Protein AF-A0A6V7JVH9-F1 (afdb_monomer_lite)

InterPro domains:
  IPR026319 Zinc finger C2HC domain-containing protein 1A/B-like [PTHR13555] (7-95)
  IPR049899 Zinc finger, C2HC/C3H-type [PS52027] (8-37)

Secondary structure (DSSP, 8-state):
---------EE-TTT--EE-HHHHHHHHHHHHHHHHS-PPPP-HHHHHHTTSGGGGGS----------HHHHHHHTS-HHHHHHHHHHHHHHHHHH--

Foldseek 3Di:
DDPPPPQDWDAAPQPRDTDRPVVNVVCNVVSVVPVPDDDDDDDPVCVVCPPHPCNVVPDPPDPPPPDDPVVVCVVPPDVVVVVVVVVVVVVVVVVVVD

pLDDT: mean 80.04, std 13.75, range [41.97, 95.75]

Radius of gyration: 28.09 Å; chains: 1; bounding box: 46×36×85 Å

Organism: NCBI:txid1563983

Sequence (98 aa):
MATDEVQELQPCTICGRTFKPQSLEKHARICEQSATKKRKPFDSAKQRIQGTELEEFLPKEPKKKIYTGEERRQINNPSWKQTHDEFIKTIRAARADS

Structure (mmCIF, N/CA/C/O backbone):
data_AF-A0A6V7JVH9-F1
#
_entry.id   AF-A0A6V7JVH9-F1
#
loop_
_atom_site.group_PDB
_atom_site.id
_atom_site.type_symbol
_atom_site.label_atom_id
_atom_site.label_alt_id
_atom_site.label_comp_id
_atom_site.label_asym_id
_atom_site.label_entity_id
_atom_site.label_seq_id
_atom_site.pdbx_PDB_ins_code
_atom_site.Cartn_x
_atom_site.Cartn_y
_atom_site.Cartn_z
_atom_site.occupancy
_atom_site.B_iso_or_equiv
_atom_site.auth_seq_id
_atom_site.auth_comp_id
_atom_site.auth_asym_id
_atom_site.auth_atom_id
_atom_site.pdbx_PDB_model_num
ATOM 1 N N . MET A 1 1 ? -10.916 -21.233 34.946 1.00 41.97 1 MET A N 1
ATOM 2 C CA . MET A 1 1 ? -11.764 -21.765 33.859 1.00 41.97 1 MET A CA 1
ATOM 3 C C . MET A 1 1 ? -12.032 -20.599 32.926 1.00 41.97 1 MET A C 1
ATOM 5 O O . MET A 1 1 ? -12.690 -19.662 33.353 1.00 41.97 1 MET A O 1
ATOM 9 N N . ALA A 1 2 ? -11.398 -20.561 31.753 1.00 55.50 2 ALA A N 1
ATOM 10 C CA . ALA A 1 2 ? -11.601 -19.474 30.799 1.00 55.50 2 ALA A CA 1
ATOM 11 C C . ALA A 1 2 ? -12.924 -19.730 30.074 1.00 55.50 2 ALA A C 1
ATOM 13 O O . ALA A 1 2 ? -13.058 -20.729 29.372 1.00 55.50 2 ALA A O 1
ATOM 14 N N . THR A 1 3 ? -13.919 -18.886 30.322 1.00 54.66 3 THR A N 1
ATOM 15 C CA . THR A 1 3 ? -15.174 -18.878 29.577 1.00 54.66 3 THR A CA 1
ATOM 16 C C . THR A 1 3 ? -14.864 -18.410 28.160 1.00 54.66 3 THR A C 1
ATOM 18 O O . THR A 1 3 ? -14.635 -17.223 27.930 1.00 54.66 3 THR A O 1
ATOM 21 N N . ASP A 1 4 ? -14.798 -19.356 27.226 1.00 60.28 4 ASP A N 1
ATOM 22 C CA . ASP A 1 4 ? -14.845 -19.086 25.791 1.00 60.28 4 ASP A CA 1
ATOM 23 C C . ASP A 1 4 ? -16.268 -18.609 25.473 1.00 60.28 4 ASP A C 1
ATOM 25 O O . ASP A 1 4 ? -17.158 -19.377 25.114 1.00 60.28 4 ASP A O 1
ATOM 29 N N . GLU A 1 5 ? -16.535 -17.337 25.770 1.00 64.44 5 GLU A N 1
ATOM 30 C CA . GLU A 1 5 ? -17.752 -16.684 25.316 1.00 64.44 5 GLU A CA 1
ATOM 31 C C . GLU A 1 5 ? -17.694 -16.650 23.790 1.00 64.44 5 GLU A C 1
ATOM 33 O O . GLU A 1 5 ? -16.835 -15.980 23.207 1.00 64.44 5 GLU A O 1
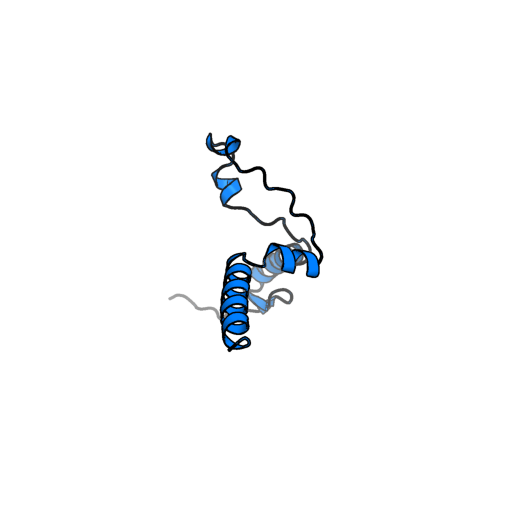ATOM 38 N N . VAL A 1 6 ? -18.601 -17.392 23.155 1.00 67.12 6 VAL A N 1
ATOM 39 C CA . VAL A 1 6 ? -18.797 -17.436 21.704 1.00 67.12 6 VAL A CA 1
ATOM 40 C C . VAL A 1 6 ? -19.252 -16.049 21.245 1.00 67.12 6 VAL A C 1
ATOM 42 O O . VAL A 1 6 ? -20.435 -15.758 21.107 1.00 67.12 6 VAL A O 1
ATOM 45 N N . GLN A 1 7 ? -18.298 -15.137 21.082 1.00 71.50 7 GLN A N 1
ATOM 46 C CA . GLN A 1 7 ? -18.558 -13.799 20.576 1.00 71.50 7 GLN A CA 1
ATOM 47 C C . GLN A 1 7 ? -18.765 -13.901 19.069 1.00 71.50 7 GLN A C 1
ATOM 49 O O . GLN A 1 7 ? -17.833 -14.239 18.337 1.00 71.50 7 GLN A O 1
ATOM 54 N N . GLU A 1 8 ? -19.979 -13.596 18.610 1.00 83.38 8 GLU A N 1
ATOM 55 C CA . GLU A 1 8 ? -20.320 -13.615 17.190 1.00 83.38 8 GLU A CA 1
ATOM 56 C C . GLU A 1 8 ? -19.389 -12.691 16.394 1.00 83.38 8 GLU A C 1
ATOM 58 O O . GLU A 1 8 ? -19.353 -11.469 16.570 1.00 83.38 8 GLU A O 1
ATOM 63 N N . LEU A 1 9 ? -18.599 -13.305 15.517 1.00 92.50 9 LEU A N 1
ATOM 64 C CA . LEU A 1 9 ? -17.676 -12.623 14.627 1.00 92.50 9 LEU A CA 1
ATOM 65 C C . LEU A 1 9 ? -18.442 -12.148 13.391 1.00 92.50 9 LEU A C 1
ATOM 67 O O . LEU A 1 9 ? -19.053 -12.942 12.684 1.00 92.50 9 LEU A O 1
ATOM 71 N N . GLN A 1 10 ? -18.375 -10.852 13.111 1.00 92.44 10 GLN A N 1
ATOM 72 C CA . GLN A 1 10 ? -19.052 -10.231 11.976 1.00 92.44 10 GLN A CA 1
ATOM 73 C C . GLN A 1 10 ? -18.032 -9.878 10.879 1.00 92.44 10 GLN A C 1
ATOM 75 O O . GLN A 1 10 ? -16.928 -9.424 11.201 1.00 92.44 10 GLN A O 1
ATOM 80 N N . PRO A 1 11 ? -18.339 -10.090 9.587 1.00 95.44 11 PRO A N 1
ATOM 81 C CA . PRO A 1 11 ? -17.438 -9.759 8.486 1.00 95.44 11 PRO A CA 1
ATOM 82 C C . PRO A 1 11 ? -17.445 -8.258 8.157 1.00 95.44 11 PRO A C 1
ATOM 84 O O . PRO A 1 11 ? -18.483 -7.602 8.147 1.00 95.44 11 PRO A O 1
ATOM 87 N N . CYS A 1 12 ? -16.279 -7.703 7.824 1.00 95.75 12 CYS A N 1
ATOM 88 C CA . CYS A 1 12 ? -16.171 -6.361 7.259 1.00 95.75 12 CYS A CA 1
ATOM 89 C C . CYS A 1 12 ? -16.644 -6.349 5.798 1.00 95.75 12 CYS A C 1
ATOM 91 O O . CYS A 1 12 ? -16.153 -7.124 4.981 1.00 95.75 12 CYS A O 1
ATOM 93 N N . THR A 1 13 ? -17.508 -5.403 5.430 1.00 93.88 13 THR A N 1
ATOM 94 C CA . THR A 1 13 ? -18.041 -5.251 4.062 1.00 93.88 13 THR A CA 1
ATOM 95 C C . THR A 1 13 ? -16.9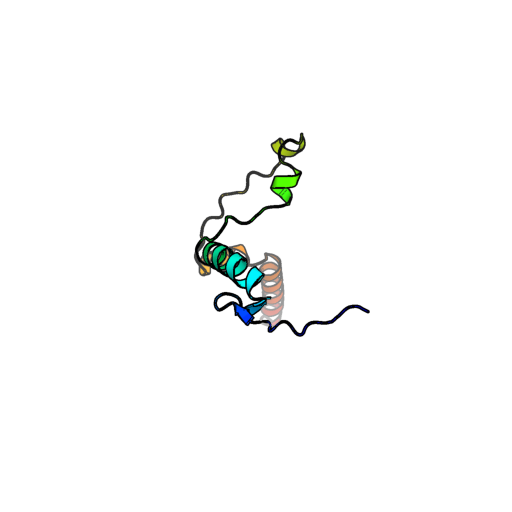99 -4.826 3.020 1.00 93.88 13 THR A C 1
ATOM 97 O O . THR A 1 13 ? -17.219 -5.011 1.828 1.00 93.88 13 THR A O 1
ATOM 100 N N . ILE A 1 14 ? -15.863 -4.263 3.450 1.00 93.56 14 ILE A N 1
ATOM 101 C CA . ILE A 1 14 ? -14.832 -3.704 2.559 1.00 93.56 14 ILE A CA 1
ATOM 102 C C . ILE A 1 14 ? -13.731 -4.727 2.267 1.00 93.56 14 ILE A C 1
ATOM 104 O O . ILE A 1 14 ? -13.278 -4.839 1.131 1.00 93.56 14 ILE A O 1
ATOM 108 N N . CYS A 1 15 ? -13.269 -5.460 3.287 1.00 94.25 15 CYS A N 1
ATOM 109 C CA . CYS A 1 15 ? -12.159 -6.410 3.144 1.00 94.25 15 CYS A CA 1
ATOM 110 C C . CYS A 1 15 ? -12.512 -7.871 3.461 1.00 94.25 15 CYS A C 1
ATOM 112 O O . CYS A 1 15 ? -11.636 -8.727 3.361 1.00 94.25 15 CYS A O 1
ATOM 114 N N . GLY A 1 16 ? -13.748 -8.166 3.878 1.00 93.31 16 GLY A N 1
ATOM 115 C CA . GLY A 1 16 ? -14.244 -9.523 4.143 1.00 93.31 16 GLY A CA 1
ATOM 116 C C . GLY A 1 16 ? -13.728 -10.189 5.423 1.00 93.31 16 GLY A C 1
ATOM 117 O O . GLY A 1 16 ? -14.167 -11.285 5.757 1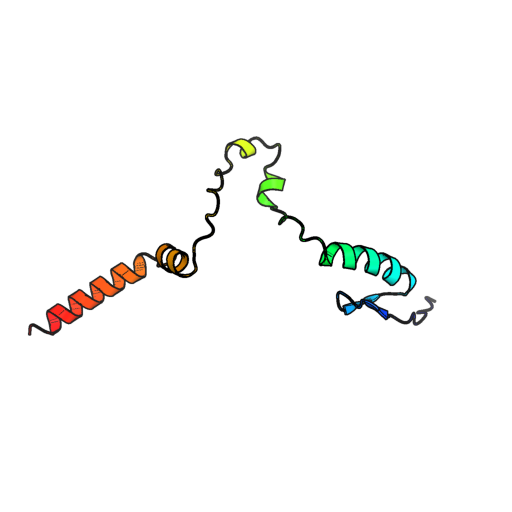.00 93.31 16 GLY A O 1
ATOM 118 N N . ARG A 1 17 ? -12.807 -9.560 6.164 1.00 93.81 17 ARG A N 1
ATOM 119 C CA . ARG A 1 17 ? -12.249 -10.133 7.402 1.00 93.81 17 ARG A CA 1
ATOM 120 C C . ARG A 1 17 ? -13.265 -10.074 8.542 1.00 93.81 17 ARG A C 1
ATOM 122 O O . ARG A 1 17 ? -13.992 -9.091 8.664 1.00 93.81 17 ARG A O 1
ATOM 129 N N . THR A 1 18 ? -13.281 -11.098 9.388 1.00 94.00 18 THR A N 1
ATOM 130 C CA . THR A 1 18 ? -14.219 -11.234 10.509 1.00 94.00 18 THR A CA 1
ATOM 131 C C . THR A 1 18 ? -13.650 -10.669 11.809 1.00 94.00 18 THR A C 1
ATOM 133 O O . THR A 1 18 ? -12.508 -10.960 12.165 1.00 94.00 18 THR A O 1
ATOM 136 N N . PHE A 1 19 ? -14.448 -9.892 12.543 1.00 93.56 19 PHE A N 1
ATOM 137 C CA . PHE A 1 19 ? -14.047 -9.239 13.792 1.00 93.56 19 PHE A CA 1
ATOM 138 C C . PHE A 1 19 ? -15.152 -9.307 14.845 1.00 93.56 19 PHE A C 1
ATOM 140 O O . PHE A 1 19 ? -16.332 -9.417 14.520 1.00 93.56 19 PHE A O 1
ATOM 147 N N . LYS A 1 20 ? -14.771 -9.168 16.120 1.00 93.00 20 LYS A N 1
ATOM 148 C CA . LYS A 1 20 ? -15.727 -8.922 17.210 1.00 93.00 20 LYS A CA 1
ATOM 149 C C . LYS A 1 20 ? -16.419 -7.568 16.985 1.00 93.00 20 LYS A C 1
ATOM 151 O O . LYS A 1 20 ? -15.747 -6.659 16.488 1.00 93.00 20 LYS A O 1
ATOM 156 N N . PRO A 1 21 ? -17.679 -7.366 17.409 1.00 90.12 21 PRO A N 1
ATOM 157 C CA . PRO A 1 21 ? -18.441 -6.145 17.117 1.00 90.12 21 PRO A CA 1
ATOM 158 C C . PRO A 1 21 ? -17.702 -4.853 17.504 1.00 90.12 21 PRO A C 1
ATOM 160 O O . PRO A 1 21 ? -17.578 -3.926 16.706 1.00 90.12 21 PRO A O 1
ATOM 163 N N . GLN A 1 22 ? -17.093 -4.837 18.694 1.00 89.75 22 GLN A N 1
ATOM 164 C CA . GLN A 1 22 ? -16.337 -3.688 19.202 1.00 89.75 22 GLN A CA 1
ATOM 165 C C . GLN A 1 22 ? -15.075 -3.373 18.372 1.00 89.75 22 GLN A C 1
ATOM 167 O O . GLN A 1 22 ? -14.674 -2.216 18.234 1.00 89.75 22 GLN A O 1
ATOM 172 N N . SER A 1 23 ? -14.420 -4.398 17.820 1.00 92.88 23 SER A N 1
ATOM 173 C CA . SER A 1 23 ? -13.249 -4.233 16.951 1.00 92.88 23 SER A CA 1
ATOM 174 C C . SER A 1 23 ? -13.650 -3.895 15.516 1.00 92.88 23 SER A C 1
ATOM 176 O O . SER A 1 23 ? -12.930 -3.147 14.853 1.00 92.88 23 SER A O 1
ATOM 178 N N . LEU A 1 24 ? -14.794 -4.409 15.051 1.00 95.12 24 LEU A N 1
ATOM 179 C CA . LEU A 1 24 ? -15.317 -4.180 13.707 1.00 95.12 24 LEU A CA 1
ATOM 180 C C . LEU A 1 24 ? -15.605 -2.698 13.463 1.00 95.12 24 LEU A C 1
ATOM 182 O O . LEU A 1 24 ? -15.239 -2.189 12.409 1.00 95.12 24 LEU A O 1
ATOM 186 N N . GLU A 1 25 ? -16.169 -1.983 14.440 1.00 92.31 25 GLU A N 1
ATOM 187 C CA . GLU A 1 25 ? -16.442 -0.545 14.306 1.00 92.31 25 GLU A CA 1
ATOM 188 C C . GLU A 1 25 ? -15.160 0.262 14.031 1.00 92.31 25 GLU A C 1
ATOM 190 O O . GLU A 1 25 ? -15.099 1.076 13.105 1.00 92.31 25 GLU A O 1
ATOM 195 N N . LYS A 1 26 ? -14.094 -0.008 14.795 1.00 94.94 26 LYS A N 1
ATOM 196 C CA . LYS A 1 26 ? -12.787 0.644 14.609 1.00 94.94 26 LYS A CA 1
ATOM 197 C C . LYS A 1 26 ? -12.149 0.236 13.284 1.00 94.94 26 LYS A C 1
ATOM 199 O O . LYS A 1 26 ? -11.597 1.076 12.574 1.00 94.94 26 LYS A O 1
ATOM 204 N N . HIS A 1 27 ? -12.238 -1.049 12.949 1.00 95.75 27 HIS A N 1
ATOM 205 C CA . HIS A 1 27 ? -11.722 -1.586 11.701 1.00 95.75 27 HIS A CA 1
ATOM 206 C C . HIS A 1 27 ? -12.411 -0.953 10.488 1.00 95.75 27 HIS A C 1
ATOM 208 O O . HIS A 1 27 ? -11.708 -0.523 9.583 1.00 95.75 27 HIS A O 1
ATOM 214 N N . ALA A 1 28 ? -13.743 -0.845 10.473 1.00 94.19 28 ALA A N 1
ATOM 215 C CA . ALA A 1 28 ? -14.512 -0.338 9.337 1.00 94.19 28 ALA A CA 1
ATOM 216 C C . ALA A 1 28 ? -14.055 1.067 8.919 1.00 94.19 28 ALA A C 1
ATOM 218 O O . ALA A 1 28 ? -13.746 1.285 7.748 1.00 94.19 28 ALA A O 1
ATOM 219 N N . ARG A 1 29 ? -13.886 1.980 9.889 1.00 93.56 29 ARG A N 1
ATOM 220 C CA . ARG A 1 29 ? -13.400 3.351 9.644 1.00 93.56 29 ARG A CA 1
ATOM 221 C C . ARG A 1 29 ? -12.008 3.377 9.002 1.00 93.56 29 ARG A C 1
ATOM 223 O O . ARG A 1 29 ? -11.757 4.144 8.077 1.00 93.56 29 ARG A O 1
ATOM 230 N N . ILE A 1 30 ? -11.084 2.543 9.483 1.00 93.31 30 ILE A N 1
ATOM 231 C CA . ILE A 1 30 ? -9.706 2.488 8.961 1.00 93.31 30 ILE A CA 1
ATOM 232 C C . ILE A 1 30 ? -9.670 1.772 7.609 1.00 93.31 30 ILE A C 1
ATOM 234 O O . ILE A 1 30 ? -8.955 2.189 6.697 1.00 93.31 30 ILE A O 1
ATOM 238 N N . CYS A 1 31 ? -10.449 0.703 7.472 1.00 94.50 31 CYS A N 1
ATOM 239 C CA . CYS A 1 31 ? -10.545 -0.090 6.259 1.00 94.50 31 CYS A CA 1
ATOM 240 C C . CYS A 1 31 ? -11.061 0.770 5.102 1.00 94.50 31 CYS A C 1
ATOM 242 O O . CYS A 1 31 ? -10.460 0.764 4.030 1.00 94.50 31 CYS A O 1
ATOM 244 N N . GLU A 1 32 ? -12.083 1.592 5.340 1.00 93.75 32 GLU A N 1
ATOM 245 C CA . GLU A 1 32 ? -12.599 2.555 4.364 1.00 93.75 32 GLU A CA 1
ATOM 246 C C . GLU A 1 32 ? -11.531 3.572 3.946 1.00 93.75 32 GLU A C 1
ATOM 248 O O . GLU A 1 32 ? -11.290 3.780 2.755 1.00 93.75 32 GLU A O 1
ATOM 253 N N . GLN A 1 33 ? -10.807 4.153 4.906 1.00 91.06 33 GLN A N 1
ATOM 254 C CA . GLN A 1 33 ? -9.702 5.070 4.608 1.00 91.06 33 GLN A CA 1
ATOM 255 C C . GLN A 1 33 ? -8.585 4.401 3.799 1.00 91.06 33 GLN A C 1
ATOM 257 O O . GLN A 1 33 ? -7.987 5.036 2.931 1.00 91.06 33 GLN A O 1
ATOM 262 N N . SER A 1 34 ? -8.292 3.129 4.077 1.00 88.94 34 SER A N 1
ATOM 263 C CA . SER A 1 34 ? -7.275 2.361 3.357 1.00 88.94 34 SER A CA 1
ATOM 264 C C . SER A 1 34 ? -7.703 2.002 1.932 1.00 88.94 34 SER A C 1
ATOM 266 O O . SER A 1 34 ? -6.870 2.007 1.030 1.00 88.94 34 SER A O 1
ATOM 268 N N . ALA A 1 35 ? -8.998 1.745 1.721 1.00 87.31 35 ALA A N 1
ATOM 269 C CA . ALA A 1 35 ? -9.561 1.419 0.417 1.00 87.31 35 ALA A CA 1
ATOM 270 C C . ALA A 1 35 ? -9.687 2.663 -0.477 1.00 87.31 35 ALA A C 1
ATOM 272 O O . ALA A 1 35 ? -9.421 2.602 -1.675 1.00 87.31 35 ALA A O 1
ATOM 273 N N . THR A 1 36 ? -10.048 3.807 0.109 1.00 87.50 36 THR A N 1
ATOM 274 C CA . THR A 1 36 ? -10.227 5.076 -0.615 1.00 87.50 36 THR A CA 1
ATOM 275 C C . THR A 1 36 ? -8.902 5.770 -0.935 1.00 87.50 36 THR A C 1
ATOM 277 O O . THR A 1 36 ? -8.723 6.290 -2.038 1.00 87.50 36 THR A O 1
ATOM 280 N N . LYS A 1 37 ? -7.941 5.782 -0.002 1.00 84.25 37 LYS A N 1
ATOM 281 C CA . LYS A 1 37 ? -6.661 6.484 -0.175 1.00 84.25 37 LYS A CA 1
ATOM 282 C C . LYS A 1 37 ? -5.559 5.518 -0.599 1.00 84.25 37 LYS A C 1
ATOM 284 O O . LYS A 1 37 ? -4.964 4.832 0.231 1.00 84.25 37 LYS A O 1
ATOM 289 N N . LYS A 1 38 ? -5.185 5.553 -1.881 1.00 81.69 38 LYS A N 1
ATOM 290 C CA . LYS A 1 38 ? -3.965 4.886 -2.366 1.00 81.69 38 LYS A CA 1
ATOM 291 C C . LYS A 1 38 ? -2.733 5.561 -1.756 1.00 81.69 38 LYS A C 1
ATOM 293 O O . LYS A 1 38 ? -2.331 6.643 -2.180 1.00 81.69 38 LYS A O 1
ATOM 298 N N . ARG A 1 39 ? -2.142 4.936 -0.733 1.00 81.88 39 ARG A N 1
ATOM 299 C CA . ARG A 1 39 ? -0.886 5.405 -0.130 1.00 81.88 39 ARG A CA 1
ATOM 300 C C . ARG A 1 39 ? 0.263 5.239 -1.124 1.00 81.88 39 ARG A C 1
ATOM 302 O O . ARG A 1 39 ? 0.248 4.332 -1.956 1.00 81.88 39 ARG A O 1
ATOM 309 N N . LYS A 1 40 ? 1.271 6.110 -1.027 1.00 82.75 40 LYS A N 1
ATOM 310 C CA . LYS A 1 40 ? 2.516 5.920 -1.778 1.00 82.75 40 LYS A CA 1
ATOM 311 C C . LYS A 1 40 ? 3.145 4.580 -1.370 1.00 82.75 40 LYS A C 1
ATOM 313 O O . LYS A 1 40 ? 3.125 4.268 -0.178 1.00 82.75 40 LYS A O 1
ATOM 318 N N . PRO A 1 41 ? 3.693 3.807 -2.324 1.00 85.25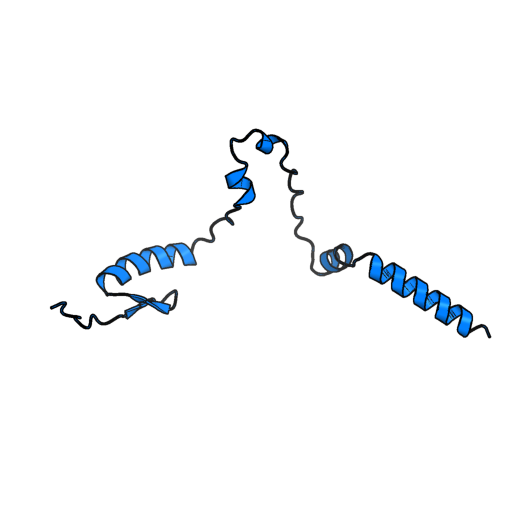 41 PRO A N 1
ATOM 319 C CA . PRO A 1 41 ? 4.444 2.601 -2.011 1.00 85.25 41 PRO A CA 1
ATOM 320 C C . PRO A 1 41 ? 5.537 2.910 -0.989 1.00 85.25 41 PRO A C 1
ATOM 322 O O . PRO A 1 41 ? 6.296 3.867 -1.160 1.00 85.25 41 PRO A O 1
ATOM 325 N N . PHE A 1 42 ? 5.581 2.120 0.079 1.00 86.62 42 PHE A N 1
ATOM 326 C CA . PHE A 1 42 ? 6.653 2.191 1.058 1.00 86.62 42 PHE A CA 1
ATOM 327 C C . PHE A 1 42 ? 7.882 1.493 0.483 1.00 86.62 42 PHE A C 1
ATOM 329 O O . PHE A 1 42 ? 7.807 0.336 0.073 1.00 86.62 42 PHE A O 1
ATOM 336 N N . ASP A 1 43 ? 8.998 2.209 0.436 1.00 87.75 43 ASP A N 1
ATOM 337 C CA . ASP A 1 43 ? 10.259 1.695 -0.078 1.00 87.75 43 ASP A CA 1
ATOM 338 C C . ASP A 1 43 ? 11.214 1.449 1.093 1.00 87.75 43 ASP A C 1
ATOM 340 O O . ASP A 1 43 ? 11.837 2.373 1.625 1.00 87.75 43 ASP A O 1
ATOM 344 N N . SER A 1 44 ? 11.304 0.185 1.510 1.00 86.50 44 SER A N 1
ATOM 345 C CA . SER A 1 44 ? 12.152 -0.238 2.626 1.00 86.50 44 SER A CA 1
ATOM 346 C C . SER A 1 44 ? 13.642 -0.002 2.368 1.00 86.50 44 SER A C 1
ATOM 348 O O . SER A 1 44 ? 14.412 0.088 3.322 1.00 86.50 44 SER A O 1
ATOM 350 N N . ALA A 1 45 ? 14.088 0.074 1.108 1.00 84.06 45 ALA A N 1
ATOM 351 C CA . ALA A 1 45 ? 15.480 0.398 0.809 1.00 84.06 45 ALA A CA 1
ATOM 352 C C . ALA A 1 45 ? 15.746 1.873 1.116 1.00 84.06 45 ALA A C 1
ATOM 354 O O . ALA A 1 45 ? 16.656 2.174 1.884 1.00 84.06 45 ALA A O 1
ATOM 355 N N . LYS A 1 46 ? 14.883 2.772 0.624 1.00 84.25 46 LYS A N 1
ATOM 356 C CA . LYS A 1 46 ? 14.975 4.210 0.926 1.00 84.25 46 LYS A CA 1
ATOM 357 C C . LYS A 1 46 ? 14.923 4.483 2.422 1.00 84.25 46 LYS A C 1
ATOM 359 O O . LYS A 1 46 ? 15.747 5.227 2.926 1.00 84.25 46 LYS A O 1
ATOM 364 N N . GLN A 1 47 ? 14.006 3.841 3.142 1.00 88.81 47 GLN A N 1
ATOM 365 C CA . GLN A 1 47 ? 13.865 4.043 4.587 1.00 88.81 47 GLN A CA 1
ATOM 366 C C . GLN A 1 47 ? 15.060 3.561 5.410 1.00 88.81 47 GLN A C 1
ATOM 368 O O . GLN A 1 47 ? 15.344 4.154 6.441 1.00 88.81 47 GLN A O 1
ATOM 373 N N . ARG A 1 48 ? 15.772 2.517 4.966 1.00 87.56 48 ARG A N 1
ATOM 374 C CA . ARG A 1 48 ? 17.007 2.065 5.633 1.00 87.56 48 ARG A CA 1
ATOM 375 C C . ARG A 1 48 ? 18.199 2.974 5.364 1.00 87.56 48 ARG A C 1
ATOM 377 O O . ARG A 1 48 ? 19.100 3.041 6.186 1.00 87.56 48 ARG A O 1
ATOM 384 N N . ILE A 1 49 ? 18.218 3.602 4.195 1.00 84.62 49 ILE A N 1
ATOM 385 C CA . ILE A 1 49 ? 19.331 4.432 3.736 1.00 84.62 49 ILE A CA 1
ATOM 386 C C . ILE A 1 49 ? 19.161 5.887 4.202 1.00 84.62 49 ILE A C 1
ATOM 388 O O . ILE A 1 49 ? 20.150 6.600 4.366 1.00 84.62 49 ILE A O 1
ATOM 392 N N . GLN A 1 50 ? 17.926 6.314 4.471 1.00 82.31 50 GLN A N 1
ATOM 393 C CA . GLN A 1 50 ? 17.612 7.664 4.919 1.00 82.31 50 GLN A CA 1
ATOM 394 C C . GLN A 1 50 ? 18.364 8.034 6.206 1.00 82.31 50 GLN A C 1
ATOM 396 O O . GLN A 1 50 ? 18.236 7.344 7.216 1.00 82.31 50 GLN A O 1
ATOM 401 N N . GLY A 1 51 ? 19.131 9.131 6.180 1.00 82.06 51 GLY A N 1
ATOM 402 C CA . GLY A 1 51 ? 19.931 9.586 7.325 1.00 82.06 51 GLY A CA 1
ATOM 403 C C . GLY A 1 51 ? 21.224 8.799 7.577 1.00 82.06 51 GLY A C 1
ATOM 404 O O . GLY A 1 51 ? 21.856 8.991 8.614 1.00 82.06 51 GLY A O 1
ATOM 405 N N . THR A 1 52 ? 21.623 7.924 6.651 1.00 87.62 52 THR A N 1
ATOM 406 C CA . THR A 1 52 ? 22.933 7.255 6.666 1.00 87.62 52 THR A CA 1
ATOM 407 C C . THR A 1 52 ? 23.868 7.882 5.634 1.00 87.62 52 THR A C 1
ATOM 409 O O . THR A 1 52 ? 23.418 8.490 4.667 1.00 87.62 52 THR A O 1
ATOM 412 N N . GLU A 1 53 ? 25.176 7.676 5.782 1.00 81.50 53 GLU A N 1
ATOM 413 C CA . GLU A 1 53 ? 26.186 8.075 4.785 1.00 81.50 53 GLU A CA 1
ATOM 414 C C . GLU A 1 53 ? 25.969 7.437 3.395 1.00 81.50 53 GLU A C 1
ATOM 416 O O . GLU A 1 53 ? 26.444 7.954 2.387 1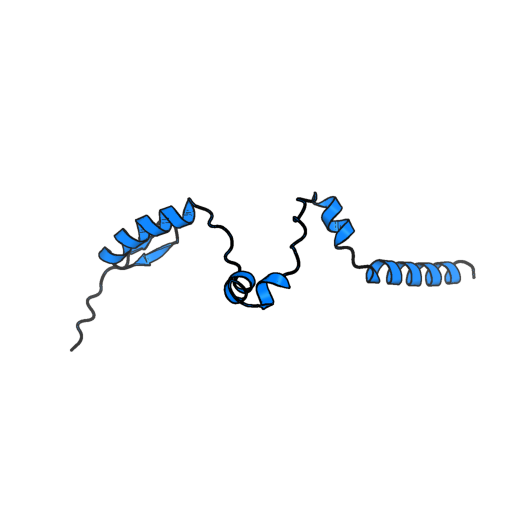.00 81.50 53 GLU A O 1
ATOM 421 N N . LEU A 1 54 ? 25.184 6.354 3.314 1.00 72.94 54 LEU A N 1
ATOM 422 C CA . LEU A 1 54 ? 24.772 5.731 2.054 1.00 72.94 54 LEU A CA 1
ATOM 423 C C . LEU A 1 54 ? 23.697 6.532 1.296 1.00 72.94 54 LEU A C 1
ATOM 425 O O . LEU A 1 54 ? 23.413 6.204 0.142 1.00 72.94 54 LEU A O 1
ATOM 429 N N . GLU A 1 55 ? 23.087 7.557 1.902 1.00 74.19 55 GLU A N 1
ATOM 430 C CA . GLU A 1 55 ? 22.038 8.367 1.266 1.00 74.19 55 GLU A CA 1
ATOM 431 C C . GLU A 1 55 ? 22.533 9.092 0.010 1.00 74.19 55 GLU A C 1
ATOM 433 O O . GLU A 1 55 ? 21.802 9.180 -0.979 1.00 74.19 55 GLU A O 1
ATOM 438 N N . GLU A 1 56 ? 23.799 9.515 -0.006 1.00 74.69 56 GLU A N 1
ATOM 439 C CA . GLU A 1 56 ? 24.412 10.187 -1.156 1.00 74.69 56 GLU A CA 1
ATOM 440 C C . GLU A 1 56 ? 24.674 9.234 -2.339 1.00 74.69 56 GLU A C 1
ATOM 442 O O . GLU A 1 56 ? 24.682 9.653 -3.498 1.00 74.69 56 GLU A O 1
ATOM 447 N N . PHE A 1 57 ? 24.806 7.933 -2.066 1.00 72.38 57 PHE A N 1
ATOM 448 C CA . PHE A 1 57 ? 25.106 6.900 -3.063 1.00 72.38 57 PHE A CA 1
ATOM 449 C C . PHE A 1 57 ? 23.861 6.232 -3.650 1.00 72.38 57 PHE A C 1
ATOM 451 O O . PHE A 1 57 ? 23.977 5.293 -4.444 1.00 72.38 57 PHE A O 1
ATOM 458 N N . LEU A 1 58 ? 22.659 6.694 -3.293 1.00 66.75 58 LEU A N 1
ATOM 459 C CA . LEU A 1 58 ? 21.440 6.216 -3.931 1.00 66.75 58 LEU A CA 1
ATOM 460 C C . LEU A 1 58 ? 21.501 6.507 -5.438 1.00 66.75 58 LEU A C 1
ATOM 462 O O . LEU A 1 58 ? 21.638 7.668 -5.839 1.00 66.75 58 LEU A O 1
ATOM 466 N N . PRO A 1 59 ? 21.328 5.489 -6.303 1.00 64.81 59 PRO A N 1
ATOM 467 C CA . PRO A 1 59 ? 21.114 5.732 -7.717 1.00 64.81 59 PRO A CA 1
ATOM 468 C C . PRO A 1 59 ? 19.910 6.665 -7.845 1.00 64.81 59 PRO A C 1
ATOM 470 O O . PRO A 1 59 ? 18.806 6.307 -7.426 1.00 64.81 59 PRO A O 1
ATOM 473 N N . LYS A 1 60 ? 20.106 7.874 -8.390 1.00 58.97 60 LYS A N 1
ATOM 474 C CA . LYS A 1 60 ? 18.993 8.760 -8.753 1.00 58.97 60 LYS A CA 1
ATOM 475 C C . LYS A 1 60 ? 18.098 7.963 -9.686 1.00 58.97 60 LYS A C 1
ATOM 477 O O . LYS A 1 60 ? 18.466 7.746 -10.838 1.00 58.97 60 LYS A O 1
ATOM 482 N N . GLU A 1 61 ? 16.965 7.484 -9.173 1.00 58.72 61 GLU A N 1
ATOM 483 C CA . GLU A 1 61 ? 16.043 6.684 -9.965 1.00 58.72 61 GLU A CA 1
ATOM 484 C C . GLU A 1 61 ? 15.711 7.490 -11.227 1.00 58.72 61 GLU A C 1
ATOM 486 O O . GLU A 1 61 ? 15.160 8.594 -11.113 1.00 58.72 61 GLU A O 1
ATOM 491 N N . PRO A 1 62 ? 16.055 7.005 -12.435 1.00 58.25 62 PRO A N 1
ATOM 492 C CA . PRO A 1 62 ? 15.611 7.675 -13.638 1.00 58.25 62 PRO A CA 1
ATOM 493 C C . PRO A 1 62 ? 14.086 7.684 -13.582 1.00 58.25 62 PRO A C 1
ATOM 495 O O . PRO A 1 62 ? 13.461 6.645 -13.348 1.00 58.25 62 PRO A O 1
ATOM 498 N N . LYS A 1 63 ? 13.482 8.871 -13.734 1.00 54.31 63 LYS A N 1
ATOM 499 C CA . LYS A 1 63 ? 12.024 9.029 -13.776 1.00 54.31 63 LYS A CA 1
ATOM 500 C C . LYS A 1 63 ? 11.481 7.961 -14.719 1.00 54.31 63 LYS A C 1
ATOM 502 O O . LYS A 1 63 ? 11.780 7.998 -15.912 1.00 54.31 63 LYS A O 1
ATOM 507 N N . LYS A 1 64 ? 10.727 6.999 -14.181 1.00 49.94 64 LYS A N 1
ATOM 508 C CA . LYS A 1 64 ? 10.092 5.942 -14.971 1.00 49.94 64 LYS A CA 1
ATOM 509 C C . LYS A 1 64 ? 9.147 6.652 -15.935 1.00 49.94 64 LYS A C 1
ATOM 511 O O . LYS A 1 64 ? 8.062 7.063 -15.528 1.00 49.94 64 LYS A O 1
ATOM 516 N N . LYS A 1 65 ? 9.579 6.881 -17.180 1.00 53.84 65 LYS A N 1
ATOM 517 C CA . LYS A 1 65 ? 8.679 7.382 -18.216 1.00 53.84 65 LYS A CA 1
ATOM 518 C C . LYS A 1 65 ? 7.560 6.348 -18.331 1.00 53.84 65 LYS A C 1
ATOM 520 O O . LYS A 1 65 ? 7.803 5.139 -18.289 1.00 53.84 65 LYS A O 1
ATOM 525 N N . ILE A 1 66 ? 6.321 6.817 -18.371 1.00 56.91 66 ILE A N 1
ATOM 526 C CA . ILE A 1 66 ? 5.184 5.950 -18.657 1.00 56.91 66 ILE A CA 1
ATOM 527 C C . ILE A 1 66 ? 5.297 5.615 -20.147 1.00 56.91 66 ILE A C 1
ATOM 529 O O . ILE A 1 66 ? 4.882 6.398 -20.990 1.00 56.91 66 ILE A O 1
ATOM 533 N N . TYR A 1 67 ? 5.968 4.508 -20.456 1.00 61.06 67 TYR A N 1
ATOM 534 C CA . TYR A 1 67 ? 6.089 3.985 -21.815 1.00 61.06 67 TYR A CA 1
ATOM 535 C C . TYR A 1 67 ? 4.786 3.301 -22.213 1.00 61.06 67 TYR A C 1
ATOM 537 O O . TYR A 1 67 ? 4.176 2.600 -21.394 1.00 61.06 67 TYR A O 1
ATOM 545 N 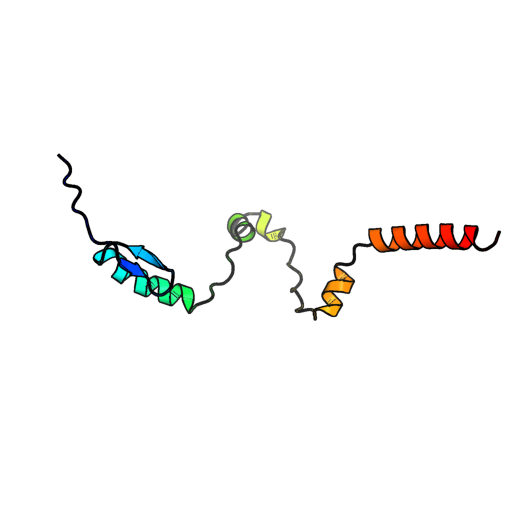N . THR A 1 68 ? 4.383 3.467 -23.469 1.00 67.69 68 THR A N 1
ATOM 546 C CA . THR A 1 68 ? 3.280 2.692 -24.039 1.00 67.69 68 THR A CA 1
ATOM 547 C C . THR A 1 68 ? 3.615 1.193 -24.036 1.00 67.69 68 THR A C 1
ATOM 549 O O . THR A 1 68 ? 4.774 0.782 -23.904 1.00 67.69 68 THR A O 1
ATOM 552 N N . GLY A 1 69 ? 2.590 0.339 -24.140 1.00 63.81 69 GLY A N 1
ATOM 553 C CA . GLY A 1 69 ? 2.766 -1.119 -24.103 1.00 63.81 69 GLY A CA 1
ATOM 554 C C . GLY A 1 69 ? 3.719 -1.659 -25.178 1.00 63.81 69 GLY A C 1
ATOM 555 O O . GLY A 1 69 ? 4.349 -2.693 -24.963 1.00 63.81 69 GLY A O 1
ATOM 556 N N . GLU A 1 70 ? 3.863 -0.947 -26.296 1.00 65.38 70 GLU A N 1
ATOM 557 C CA . GLU A 1 70 ? 4.759 -1.291 -27.402 1.00 65.38 70 GLU A CA 1
ATOM 558 C C . GLU A 1 70 ? 6.223 -0.937 -27.100 1.00 65.38 70 GLU A C 1
ATOM 560 O O . GLU A 1 70 ? 7.098 -1.800 -27.173 1.00 65.38 70 GLU A O 1
ATOM 565 N N . GLU A 1 71 ? 6.489 0.283 -26.628 1.00 65.75 71 GLU A N 1
ATOM 566 C CA . GLU A 1 71 ? 7.838 0.728 -26.245 1.00 65.75 71 GLU A CA 1
ATOM 567 C C . GLU A 1 71 ? 8.435 -0.143 -25.130 1.00 65.75 71 GLU A C 1
ATOM 569 O O . GLU A 1 71 ? 9.615 -0.498 -25.147 1.00 65.75 71 GLU A O 1
ATOM 574 N N . ARG A 1 72 ? 7.609 -0.566 -24.165 1.00 65.88 72 ARG A N 1
ATOM 575 C CA . ARG A 1 72 ? 8.068 -1.435 -23.073 1.00 65.88 72 ARG A CA 1
ATOM 576 C C . ARG A 1 72 ? 8.454 -2.838 -23.565 1.00 65.88 72 ARG A C 1
ATOM 578 O O . ARG A 1 72 ? 9.326 -3.461 -22.957 1.00 65.88 72 ARG A O 1
ATOM 585 N N . ARG A 1 73 ? 7.835 -3.338 -24.645 1.00 66.69 73 ARG A N 1
ATOM 586 C CA . ARG A 1 73 ? 8.207 -4.618 -25.281 1.00 66.69 73 ARG A CA 1
ATOM 587 C C . ARG A 1 73 ? 9.538 -4.514 -26.017 1.00 66.69 73 ARG A C 1
ATOM 589 O O . ARG A 1 73 ? 10.303 -5.468 -25.977 1.00 66.69 73 ARG A O 1
ATOM 596 N N . GLN A 1 74 ? 9.826 -3.367 -26.631 1.00 65.12 74 GLN A N 1
ATOM 597 C CA . GLN A 1 74 ? 11.107 -3.126 -27.295 1.00 65.12 74 GLN A CA 1
ATOM 598 C C . GLN A 1 74 ? 12.262 -3.019 -26.286 1.00 65.12 74 GLN A C 1
ATOM 600 O O . GLN A 1 74 ? 13.293 -3.652 -26.480 1.00 65.12 74 GLN A O 1
ATOM 605 N N . ILE A 1 75 ? 12.070 -2.305 -25.169 1.00 68.38 75 ILE A N 1
ATOM 606 C CA . ILE A 1 75 ? 13.099 -2.133 -24.122 1.00 68.38 75 ILE A CA 1
ATOM 607 C C . ILE A 1 75 ? 13.387 -3.443 -23.372 1.00 68.38 75 ILE A C 1
ATOM 609 O O . ILE A 1 75 ? 14.532 -3.730 -23.036 1.00 68.38 75 ILE A O 1
ATOM 613 N N . ASN A 1 76 ? 12.355 -4.248 -23.106 1.00 69.38 76 ASN A N 1
ATOM 614 C CA . ASN A 1 76 ? 12.502 -5.536 -22.424 1.00 69.38 76 ASN A CA 1
ATOM 615 C C . ASN A 1 76 ? 12.797 -6.698 -23.377 1.00 69.38 76 ASN A C 1
ATOM 617 O O . ASN A 1 76 ? 12.742 -7.842 -22.929 1.00 69.38 76 ASN A O 1
ATOM 621 N N . ASN A 1 77 ? 13.073 -6.457 -24.663 1.00 69.50 77 ASN A N 1
ATOM 622 C CA . ASN A 1 77 ? 13.521 -7.528 -25.541 1.00 69.50 77 ASN A CA 1
ATOM 623 C C . ASN A 1 77 ? 14.996 -7.816 -25.232 1.00 69.50 77 ASN A C 1
ATOM 625 O O . ASN A 1 77 ? 15.858 -7.001 -25.566 1.00 69.50 77 ASN A O 1
ATOM 629 N N . PRO A 1 78 ? 15.317 -8.924 -24.546 1.00 75.31 78 PRO A N 1
ATOM 630 C CA . PRO A 1 78 ? 16.670 -9.131 -24.087 1.00 75.31 78 PRO A CA 1
ATOM 631 C C . PRO A 1 78 ? 17.555 -9.473 -25.290 1.00 75.31 78 PRO A C 1
ATOM 633 O O . PRO A 1 78 ? 17.239 -10.370 -26.073 1.00 75.31 78 PRO A O 1
ATOM 636 N N . SER A 1 79 ? 18.675 -8.759 -25.400 1.00 79.94 79 SER A N 1
ATOM 637 C CA . SER A 1 79 ? 19.666 -8.850 -26.483 1.00 79.94 79 SER A CA 1
ATOM 638 C C . SER A 1 79 ? 20.041 -10.294 -26.877 1.00 79.94 79 SER A C 1
ATOM 640 O O . SER A 1 79 ? 20.256 -10.566 -28.056 1.00 79.94 79 SER A O 1
ATOM 642 N N . TRP A 1 80 ? 19.994 -11.258 -25.944 1.00 80.88 80 TRP A N 1
ATOM 643 C CA . TRP A 1 80 ? 20.264 -12.679 -26.224 1.00 80.88 80 TRP A CA 1
ATOM 644 C C . TRP A 1 80 ? 19.314 -13.321 -27.249 1.00 80.88 80 TRP A C 1
ATOM 646 O O . TRP A 1 80 ? 19.719 -14.222 -27.979 1.00 80.88 80 TRP A O 1
ATOM 656 N N . LYS A 1 81 ? 18.049 -12.880 -27.328 1.00 83.81 81 LYS A N 1
ATOM 657 C CA . LYS A 1 81 ? 17.104 -13.408 -28.325 1.00 83.81 81 LYS A CA 1
ATOM 658 C C . LYS A 1 81 ? 17.479 -12.963 -29.733 1.00 83.81 81 LYS A C 1
ATOM 660 O O . LYS A 1 81 ? 17.313 -13.733 -30.670 1.00 83.81 81 LYS A O 1
ATOM 665 N N . GLN A 1 82 ? 18.000 -11.743 -29.870 1.00 83.50 82 GLN A N 1
ATOM 666 C CA . GLN A 1 82 ? 18.439 -11.203 -31.156 1.00 83.50 82 GLN A CA 1
ATOM 667 C C . GLN A 1 82 ? 19.695 -11.920 -31.645 1.00 83.50 82 GLN A C 1
ATOM 669 O O . GLN A 1 82 ? 19.743 -12.345 -32.794 1.00 83.50 82 GLN A O 1
ATOM 674 N N . THR A 1 83 ? 20.674 -12.122 -30.759 1.00 85.31 83 THR A N 1
ATOM 675 C CA . THR A 1 83 ? 21.905 -12.838 -31.118 1.00 85.31 83 THR A CA 1
ATOM 676 C C . THR A 1 83 ? 21.636 -14.305 -31.457 1.00 85.31 83 THR A C 1
ATOM 678 O O . THR A 1 83 ? 22.222 -14.834 -32.398 1.00 85.31 83 THR A O 1
ATOM 681 N N . HIS A 1 84 ? 20.711 -14.960 -30.745 1.00 91.06 84 HIS A N 1
ATOM 682 C CA . HIS A 1 84 ? 20.291 -16.324 -31.066 1.00 91.06 84 HIS A CA 1
ATOM 683 C C . HIS A 1 84 ? 19.612 -16.415 -32.437 1.00 91.06 84 HIS A C 1
ATOM 685 O O . HIS A 1 84 ? 19.962 -17.283 -33.233 1.00 91.06 84 HIS A O 1
ATOM 691 N N . ASP A 1 85 ? 18.661 -15.526 -32.727 1.00 89.50 85 ASP A N 1
ATOM 692 C CA . ASP A 1 85 ? 17.937 -15.546 -33.999 1.00 89.50 85 ASP A CA 1
ATOM 693 C C . ASP A 1 85 ? 18.874 -15.287 -35.188 1.00 89.50 85 ASP A C 1
ATOM 695 O O . ASP A 1 85 ? 18.828 -16.009 -36.182 1.00 89.50 85 ASP A O 1
ATOM 699 N N . GLU A 1 86 ? 19.807 -14.341 -35.047 1.00 89.56 86 GLU A N 1
ATOM 700 C CA . GLU A 1 86 ? 20.820 -14.045 -36.065 1.00 89.56 86 GLU A CA 1
ATOM 701 C C . GLU A 1 86 ? 21.750 -15.238 -36.329 1.00 89.56 86 GLU A C 1
ATOM 703 O O . GLU A 1 86 ? 22.032 -15.581 -37.484 1.00 89.56 86 GLU A O 1
ATOM 708 N N . PHE A 1 87 ? 22.153 -15.943 -35.269 1.00 91.44 87 PHE A N 1
ATOM 709 C CA . PHE A 1 87 ? 22.920 -17.179 -35.390 1.00 91.44 87 PHE A CA 1
ATOM 710 C C . PHE A 1 87 ? 22.130 -18.263 -36.142 1.00 91.44 87 PHE A C 1
ATOM 712 O O . PHE A 1 87 ? 22.628 -18.835 -37.113 1.00 91.44 87 PHE A O 1
ATOM 719 N N . ILE A 1 88 ? 20.871 -18.511 -35.763 1.00 93.50 88 ILE A N 1
ATOM 720 C CA . ILE A 1 88 ? 20.010 -19.505 -36.427 1.00 93.50 88 ILE A CA 1
ATOM 721 C C . ILE A 1 88 ? 19.741 -19.132 -37.891 1.00 93.50 88 ILE A C 1
ATOM 723 O O . ILE A 1 88 ? 19.756 -20.008 -38.761 1.00 93.50 88 ILE A O 1
ATOM 727 N N . LYS A 1 89 ? 19.525 -17.848 -38.187 1.00 94.12 89 LYS A N 1
ATOM 728 C CA . LYS A 1 89 ? 19.310 -17.335 -39.545 1.00 94.12 89 LYS A CA 1
ATOM 729 C C . LYS A 1 89 ? 20.527 -17.579 -40.433 1.00 94.12 89 LYS A C 1
ATOM 731 O O . LYS A 1 89 ? 20.362 -18.055 -41.553 1.00 94.12 89 LYS A O 1
ATOM 736 N N . THR A 1 90 ? 21.727 -17.334 -39.913 1.00 91.44 90 THR A N 1
ATOM 737 C CA . THR A 1 90 ? 22.990 -17.589 -40.622 1.00 91.44 90 THR A CA 1
ATOM 738 C C . THR A 1 90 ? 23.160 -19.077 -40.937 1.00 91.44 90 THR A C 1
ATOM 740 O O . THR A 1 90 ? 23.439 -19.437 -42.078 1.00 91.44 90 THR A O 1
ATOM 743 N N . ILE A 1 91 ? 22.896 -19.960 -39.964 1.00 93.50 91 ILE A N 1
ATOM 744 C CA . ILE A 1 91 ? 22.949 -21.417 -40.177 1.00 93.50 91 ILE A CA 1
ATOM 745 C C . ILE A 1 91 ? 21.920 -21.875 -41.222 1.00 93.50 91 ILE A C 1
ATOM 747 O O . ILE A 1 91 ? 22.228 -22.730 -42.050 1.00 93.50 91 ILE A O 1
ATOM 751 N N . ARG A 1 92 ? 20.696 -21.329 -41.208 1.00 92.38 92 ARG A N 1
ATOM 752 C CA . ARG A 1 92 ? 19.664 -21.669 -42.204 1.00 92.38 92 ARG A CA 1
ATOM 753 C C . ARG A 1 92 ? 20.017 -21.173 -43.603 1.00 92.38 92 ARG A C 1
ATOM 755 O O . ARG A 1 92 ? 19.807 -21.920 -44.548 1.00 92.38 92 ARG A O 1
ATOM 762 N N . ALA A 1 93 ? 20.557 -19.961 -43.730 1.00 90.88 93 ALA A N 1
ATOM 763 C CA . ALA A 1 93 ? 20.984 -19.408 -45.013 1.00 90.88 93 ALA A CA 1
ATOM 764 C C . ALA A 1 93 ? 22.101 -20.255 -45.639 1.00 90.88 93 ALA A C 1
ATOM 766 O O . ALA A 1 93 ? 21.984 -20.664 -46.786 1.00 90.88 93 ALA A O 1
ATOM 767 N N . ALA A 1 94 ? 23.112 -20.627 -44.848 1.00 85.44 94 ALA A N 1
ATOM 768 C CA . ALA A 1 94 ? 24.201 -21.491 -45.306 1.00 85.44 94 ALA A CA 1
ATOM 769 C C . ALA A 1 94 ? 23.734 -22.896 -45.730 1.00 85.44 94 ALA A C 1
ATOM 771 O O . ALA A 1 94 ? 24.386 -23.537 -46.541 1.00 85.44 94 ALA A O 1
ATOM 772 N N . ARG A 1 95 ? 22.610 -23.385 -45.187 1.00 84.56 95 ARG A N 1
ATOM 773 C CA . ARG A 1 95 ? 22.007 -24.675 -45.568 1.00 84.56 95 ARG A CA 1
ATOM 774 C C . ARG A 1 95 ? 21.078 -24.597 -46.780 1.00 84.56 95 ARG A C 1
ATOM 776 O O . ARG A 1 95 ? 20.732 -25.644 -47.308 1.00 84.56 95 ARG A O 1
ATOM 783 N N . ALA A 1 96 ? 20.614 -23.407 -47.152 1.00 73.25 96 ALA A N 1
ATOM 784 C CA . ALA A 1 96 ? 19.719 -23.203 -48.292 1.00 73.25 96 ALA A CA 1
ATOM 785 C C . ALA A 1 96 ? 20.480 -22.930 -49.604 1.00 73.25 96 ALA A C 1
ATOM 787 O O . ALA A 1 96 ? 19.891 -23.039 -50.673 1.00 73.25 96 ALA A O 1
ATOM 788 N N . ASP A 1 97 ? 21.766 -22.582 -49.510 1.00 59.66 97 ASP A N 1
ATOM 789 C CA . ASP A 1 97 ? 22.685 -22.315 -50.628 1.00 59.66 97 ASP A CA 1
ATOM 790 C C . ASP A 1 97 ? 23.541 -23.559 -50.981 1.00 59.66 97 ASP A C 1
ATOM 792 O O . ASP A 1 97 ? 24.687 -23.457 -51.412 1.00 59.66 97 ASP A O 1
ATOM 796 N N . SER A 1 98 ? 23.041 -24.772 -50.707 1.00 50.75 98 SER A N 1
ATOM 797 C CA . SER A 1 98 ? 23.723 -26.057 -50.962 1.00 50.75 98 SER A CA 1
ATOM 798 C C . SER A 1 98 ? 22.764 -27.126 -51.460 1.00 50.75 98 SER A C 1
ATOM 800 O O . SER A 1 98 ? 21.600 -27.128 -51.000 1.00 50.75 98 SER A O 1
#